Protein AF-A0A0D2GZE6-F1 (afdb_monomer)

Organism: NCBI:txid1442368

Secondary structure (DSSP, 8-state):
---HHHHT--GGGPPBPPTTEEPPP---SS-EEEEEPTTTTTSTTTT---SEE--SSHHHHHHHHTT-HHHHHHHHHHHHHHHHHHHHTT-HHHHHH--S--B-S--EEEEPSSSSSEEEEEEEBSSTTEEEEEEEEE----TT----

Structure (mmCIF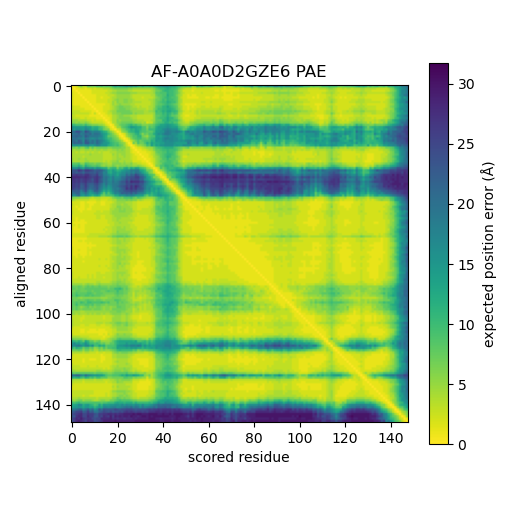, N/CA/C/O backbone):
data_AF-A0A0D2GZE6-F1
#
_entry.id   AF-A0A0D2GZE6-F1
#
loop_
_atom_site.group_PDB
_atom_site.id
_atom_site.type_symbol
_atom_site.label_atom_id
_atom_site.label_alt_id
_atom_site.label_comp_id
_atom_site.label_asym_id
_atom_site.label_entity_id
_atom_site.label_seq_id
_atom_site.pdbx_PDB_ins_code
_atom_site.Cartn_x
_atom_site.Cartn_y
_atom_site.Cartn_z
_atom_site.occupancy
_atom_site.B_iso_or_equiv
_atom_site.auth_seq_id
_atom_site.auth_comp_id
_atom_site.auth_asym_id
_atom_site.auth_atom_id
_atom_site.pdbx_PDB_model_num
ATOM 1 N N . MET A 1 1 ? -16.230 2.504 14.332 1.00 91.00 1 MET A N 1
ATOM 2 C CA . MET A 1 1 ? -17.126 1.622 13.544 1.00 91.00 1 MET A CA 1
ATOM 3 C C . MET A 1 1 ? -16.360 1.102 12.323 1.00 91.00 1 MET A C 1
ATOM 5 O O . MET A 1 1 ? -15.283 1.619 12.059 1.00 91.00 1 MET A O 1
ATOM 9 N N . LEU A 1 2 ? -16.849 0.080 11.608 1.00 96.50 2 LEU A N 1
ATOM 10 C CA . LEU A 1 2 ? -16.284 -0.363 10.320 1.00 96.50 2 LEU A CA 1
ATOM 11 C C . LEU A 1 2 ? -17.283 -0.113 9.180 1.00 96.50 2 LEU A C 1
ATOM 13 O O . LEU A 1 2 ? -18.483 -0.289 9.382 1.00 96.50 2 LEU A O 1
ATOM 17 N N . CYS A 1 3 ? -16.800 0.281 7.997 1.00 97.69 3 CYS A N 1
ATOM 18 C CA . CYS A 1 3 ? -17.616 0.371 6.779 1.00 97.69 3 CYS A CA 1
ATOM 19 C C . CYS A 1 3 ? -17.811 -1.014 6.135 1.00 97.69 3 CYS A C 1
ATOM 21 O O . CYS A 1 3 ? -17.100 -1.960 6.475 1.00 97.69 3 CYS A O 1
ATOM 23 N N . SER A 1 4 ? -18.727 -1.129 5.166 1.00 96.94 4 SER A N 1
ATOM 24 C CA . SER A 1 4 ? -18.986 -2.389 4.446 1.00 96.94 4 SER A CA 1
ATOM 25 C C . SER A 1 4 ? -17.730 -2.966 3.787 1.00 96.94 4 SER A C 1
ATOM 27 O O . SER A 1 4 ? -17.446 -4.144 3.955 1.00 96.94 4 SER A O 1
ATOM 29 N N . VAL A 1 5 ? -16.915 -2.124 3.144 1.00 97.88 5 VAL A N 1
ATOM 30 C CA . VAL A 1 5 ? -15.664 -2.557 2.496 1.00 97.88 5 VAL A CA 1
ATOM 31 C C . VAL A 1 5 ? -14.698 -3.191 3.500 1.00 97.88 5 VAL A C 1
ATOM 33 O O . VAL A 1 5 ? -14.079 -4.204 3.195 1.00 97.88 5 VAL A O 1
ATOM 36 N N . CYS A 1 6 ? -14.582 -2.630 4.709 1.00 97.31 6 CYS A N 1
ATOM 37 C CA . CYS A 1 6 ? -13.740 -3.199 5.761 1.00 97.31 6 CYS A CA 1
ATOM 38 C C . CYS A 1 6 ? -14.342 -4.452 6.413 1.00 97.31 6 CYS A C 1
ATOM 40 O O . CYS A 1 6 ? -13.590 -5.303 6.884 1.00 97.31 6 CYS A O 1
ATOM 42 N N . LEU A 1 7 ? -15.672 -4.560 6.468 1.00 96.44 7 LEU A N 1
ATOM 43 C CA . LEU A 1 7 ? -16.366 -5.744 6.984 1.00 96.44 7 LEU A CA 1
ATOM 44 C C . LEU A 1 7 ? -16.226 -6.949 6.046 1.00 96.44 7 LEU A C 1
ATOM 46 O O . LEU A 1 7 ? -16.165 -8.077 6.525 1.00 96.44 7 LEU A O 1
ATOM 50 N N . ASP A 1 8 ? -16.113 -6.704 4.741 1.00 96.75 8 ASP A N 1
ATOM 51 C CA . ASP A 1 8 ? -15.959 -7.745 3.722 1.00 96.75 8 ASP A CA 1
ATOM 52 C C . ASP A 1 8 ? -14.517 -8.272 3.601 1.00 96.75 8 ASP A C 1
ATOM 54 O O . ASP A 1 8 ? -14.255 -9.178 2.808 1.00 96.75 8 ASP A O 1
ATOM 58 N N . ILE A 1 9 ? -13.563 -7.734 4.375 1.00 95.88 9 ILE A N 1
ATOM 59 C CA . ILE A 1 9 ? -12.166 -8.180 4.324 1.00 95.88 9 ILE A CA 1
ATOM 60 C C . ILE A 1 9 ? -12.057 -9.604 4.897 1.00 95.88 9 ILE A C 1
ATOM 62 O O . ILE A 1 9 ? -12.310 -9.815 6.088 1.00 95.88 9 ILE A O 1
ATOM 66 N N . PRO A 1 10 ? -11.574 -10.587 4.114 1.00 94.38 10 PRO A N 1
ATOM 67 C CA . PRO A 1 10 ? -11.403 -11.952 4.590 1.00 94.38 10 PRO A CA 1
ATOM 68 C C . PRO A 1 10 ? -10.083 -12.082 5.365 1.00 94.38 10 PRO A C 1
ATOM 70 O O . PRO A 1 10 ? -9.141 -12.696 4.874 1.00 94.38 10 PRO A O 1
ATOM 73 N N . PHE A 1 11 ? -9.978 -11.492 6.562 1.00 90.75 11 PHE A N 1
ATOM 74 C CA . PHE A 1 11 ? -8.710 -11.378 7.309 1.00 90.75 11 PHE A CA 1
ATOM 75 C C . PHE A 1 11 ? -7.937 -12.697 7.467 1.00 90.75 11 PHE A C 1
ATOM 77 O O . PHE A 1 11 ? -6.712 -12.702 7.343 1.00 90.75 11 PHE A O 1
ATOM 84 N N . ASP A 1 12 ? -8.636 -13.811 7.698 1.00 88.12 12 ASP A N 1
ATOM 85 C CA . ASP A 1 12 ? -8.014 -15.133 7.850 1.00 88.12 12 ASP A CA 1
ATOM 86 C C . ASP A 1 12 ? -7.619 -15.791 6.519 1.00 88.12 12 ASP A C 1
ATOM 88 O O . ASP A 1 12 ? -6.834 -16.737 6.514 1.00 88.12 12 ASP A O 1
ATOM 92 N N . ASN A 1 13 ? -8.115 -15.277 5.391 1.00 90.81 13 ASN A N 1
ATOM 93 C CA . ASN A 1 13 ? -7.852 -15.793 4.048 1.00 90.81 13 ASN A CA 1
ATOM 94 C C . ASN A 1 13 ? -7.337 -14.702 3.092 1.00 90.81 13 ASN A C 1
ATOM 96 O O . ASN A 1 13 ? -7.577 -14.746 1.883 1.00 90.81 13 ASN A O 1
ATOM 100 N N . LEU A 1 14 ? -6.637 -13.696 3.628 1.00 92.81 14 LEU A N 1
ATOM 101 C CA . LEU A 1 14 ? -5.965 -12.707 2.795 1.00 92.81 14 LEU A CA 1
ATOM 102 C C . LEU A 1 14 ? -4.848 -13.384 1.981 1.00 92.81 14 LEU A C 1
ATOM 104 O O . LEU A 1 14 ? -4.068 -14.167 2.538 1.00 92.81 14 LEU A O 1
ATOM 108 N N . PRO A 1 15 ? -4.722 -13.055 0.684 1.00 91.44 15 PRO A N 1
ATOM 109 C CA . PRO A 1 15 ? -3.656 -13.584 -0.155 1.00 91.44 15 PRO A CA 1
ATOM 110 C C . PRO A 1 15 ? -2.283 -13.182 0.389 1.00 91.44 15 PRO A C 1
ATOM 112 O O . PRO A 1 15 ? -2.099 -12.090 0.929 1.00 91.44 15 PRO A O 1
ATOM 115 N N . GLU A 1 16 ? -1.302 -14.070 0.244 1.00 88.00 16 GLU A N 1
ATOM 116 C CA . GLU A 1 16 ? 0.082 -13.767 0.600 1.00 88.00 16 GLU A CA 1
ATOM 117 C C . GLU A 1 16 ? 0.728 -12.884 -0.469 1.00 88.00 16 GLU A C 1
ATOM 119 O O . GLU A 1 16 ? 0.573 -13.127 -1.667 1.00 88.00 16 GLU A O 1
ATOM 124 N N . PHE A 1 17 ? 1.494 -11.879 -0.040 1.00 86.50 17 PHE A N 1
ATOM 125 C CA . PHE A 1 17 ? 2.253 -11.060 -0.979 1.00 86.50 17 PHE A CA 1
ATOM 126 C C . PHE A 1 17 ? 3.323 -11.913 -1.699 1.00 86.50 17 PHE A C 1
ATOM 128 O O . PHE A 1 17 ? 4.117 -12.561 -1.005 1.00 86.50 17 PHE A O 1
ATOM 135 N N . PRO A 1 18 ? 3.421 -11.918 -3.048 1.00 82.56 18 PRO A N 1
ATOM 136 C CA . PRO A 1 18 ? 4.226 -12.905 -3.780 1.00 82.56 18 PRO A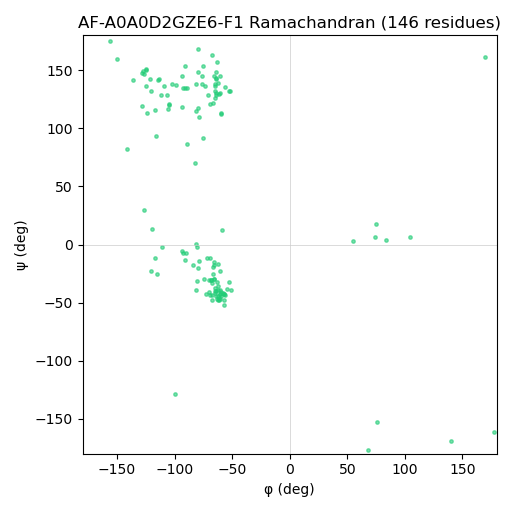 CA 1
ATOM 137 C C . PRO A 1 18 ? 5.737 -12.818 -3.524 1.00 82.56 18 PRO A C 1
ATOM 139 O O . PRO A 1 18 ? 6.333 -11.744 -3.604 1.00 82.56 18 PRO A O 1
ATOM 142 N N . GLN A 1 19 ? 6.384 -13.958 -3.254 1.00 82.50 19 GLN A N 1
ATOM 143 C CA . GLN A 1 19 ? 7.821 -14.052 -2.913 1.00 82.50 19 GLN A CA 1
ATOM 144 C C . GLN A 1 19 ? 8.778 -13.589 -4.013 1.00 82.50 19 GLN A C 1
ATOM 146 O O . GLN A 1 19 ? 9.933 -13.289 -3.736 1.00 82.50 19 GLN A O 1
ATOM 151 N N . THR A 1 20 ? 8.284 -13.482 -5.240 1.00 84.44 20 THR A N 1
ATOM 152 C CA . THR A 1 20 ? 9.021 -12.973 -6.396 1.00 84.44 20 THR A CA 1
ATOM 153 C C . THR A 1 20 ? 9.312 -11.475 -6.320 1.00 84.44 20 THR A C 1
ATOM 155 O O . THR A 1 20 ? 10.108 -10.981 -7.112 1.00 84.44 20 THR A O 1
ATOM 158 N N . TYR A 1 21 ? 8.701 -10.750 -5.381 1.00 88.06 21 TYR A N 1
ATOM 159 C CA . TYR A 1 21 ? 9.010 -9.350 -5.119 1.00 88.06 21 TYR A CA 1
ATOM 160 C C . TYR A 1 21 ? 10.095 -9.197 -4.053 1.00 88.06 21 TYR A C 1
ATOM 162 O O . TYR A 1 21 ? 10.013 -9.801 -2.979 1.00 88.06 21 TYR A O 1
ATOM 170 N N . TYR A 1 22 ? 11.065 -8.325 -4.325 1.00 87.50 22 TYR A N 1
ATOM 171 C CA . TYR A 1 22 ? 12.137 -7.957 -3.402 1.00 87.50 22 TYR A CA 1
ATOM 172 C C . TYR A 1 22 ? 12.182 -6.440 -3.193 1.00 87.50 22 TYR A C 1
ATOM 174 O O . TYR A 1 22 ? 11.821 -5.669 -4.080 1.00 87.50 22 TYR A O 1
ATOM 182 N N . THR A 1 23 ? 12.644 -6.007 -2.024 1.00 85.94 23 THR A N 1
ATOM 183 C CA . THR A 1 23 ? 12.860 -4.586 -1.720 1.00 85.94 23 THR A CA 1
ATOM 184 C C . THR A 1 23 ? 14.316 -4.235 -2.028 1.00 85.94 23 THR A C 1
ATOM 186 O O . THR A 1 23 ? 15.209 -4.842 -1.428 1.00 85.94 23 THR A O 1
ATOM 189 N N . PRO A 1 24 ? 14.605 -3.310 -2.962 1.00 82.62 24 PRO A N 1
ATOM 190 C CA . PRO A 1 24 ? 15.954 -2.784 -3.121 1.00 82.62 24 PRO A CA 1
ATOM 191 C C . PRO A 1 24 ? 16.337 -1.942 -1.895 1.00 82.62 24 PRO A C 1
ATOM 193 O O . PRO A 1 24 ? 15.485 -1.517 -1.118 1.00 82.62 24 PRO A O 1
ATOM 196 N N . TRP A 1 25 ? 17.630 -1.676 -1.716 1.00 80.62 25 TRP A N 1
ATOM 197 C CA . TRP A 1 25 ? 18.061 -0.743 -0.677 1.00 80.62 25 TRP A CA 1
ATOM 198 C C . TRP A 1 25 ? 17.544 0.665 -0.999 1.00 80.62 25 TRP A C 1
ATOM 200 O O . TRP A 1 25 ? 17.784 1.170 -2.096 1.00 80.62 25 TRP A O 1
ATOM 210 N N . VAL A 1 26 ? 16.846 1.284 -0.047 1.00 84.44 26 VAL A N 1
ATOM 211 C CA . VAL A 1 26 ? 16.297 2.640 -0.168 1.00 84.44 26 VAL A CA 1
ATOM 212 C C . VAL A 1 26 ? 16.737 3.506 1.006 1.00 84.44 26 VAL A C 1
ATOM 214 O O . VAL A 1 26 ? 16.888 3.020 2.125 1.00 84.44 26 VAL A O 1
ATOM 217 N N . SER A 1 27 ? 16.939 4.799 0.748 1.00 85.38 27 SER A N 1
ATOM 218 C CA . SER A 1 27 ? 17.304 5.797 1.764 1.00 85.38 27 SER A CA 1
ATOM 219 C C . SER A 1 27 ? 16.102 6.542 2.356 1.00 85.38 27 SER A C 1
ATOM 221 O O . SER A 1 27 ? 16.277 7.367 3.250 1.00 85.38 27 SER A O 1
ATOM 223 N N . TRP A 1 28 ? 14.901 6.299 1.832 1.00 89.06 28 TRP A N 1
ATOM 224 C CA . TRP A 1 28 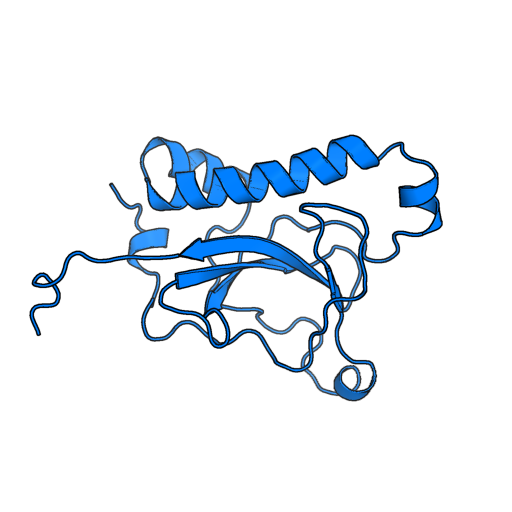? 13.663 6.955 2.255 1.00 89.06 28 TRP A CA 1
ATOM 225 C C . TRP A 1 28 ? 12.974 6.169 3.364 1.00 89.06 28 TRP A C 1
ATOM 227 O O . TRP A 1 28 ? 13.163 4.959 3.499 1.00 89.06 28 TRP A O 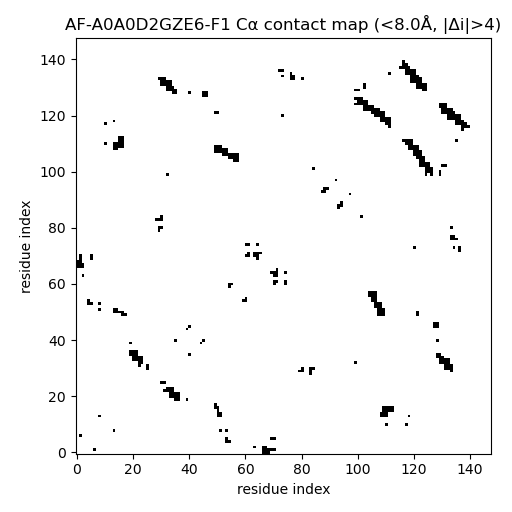1
ATOM 237 N N . LYS A 1 29 ? 12.189 6.866 4.184 1.00 92.81 29 LYS A N 1
ATOM 238 C CA . LYS A 1 29 ? 11.593 6.283 5.386 1.00 92.81 29 LYS A CA 1
ATOM 239 C C . LYS A 1 29 ? 10.327 5.484 5.076 1.00 92.81 29 LYS A C 1
ATOM 241 O O . LYS A 1 29 ? 10.099 4.450 5.701 1.00 92.81 29 LYS A O 1
ATOM 246 N N . TYR A 1 30 ? 9.505 5.975 4.156 1.00 95.56 30 TYR A N 1
ATOM 247 C CA . TYR A 1 30 ? 8.178 5.451 3.835 1.00 95.56 30 TYR A CA 1
ATOM 248 C C . TYR A 1 30 ? 8.044 5.004 2.369 1.00 95.56 30 TYR A C 1
ATOM 250 O O . TYR A 1 30 ? 7.217 4.146 2.068 1.00 95.56 30 TYR A O 1
ATOM 258 N N . ILE A 1 31 ? 8.870 5.520 1.455 1.00 94.62 31 ILE A N 1
ATOM 259 C CA . ILE A 1 31 ? 8.939 5.074 0.060 1.00 94.62 31 ILE A CA 1
ATOM 260 C C . ILE A 1 31 ? 9.674 3.732 0.007 1.00 94.62 31 ILE A C 1
ATOM 262 O O . ILE A 1 31 ? 10.899 3.663 -0.095 1.00 94.62 31 ILE A O 1
ATOM 266 N N . ILE A 1 32 ? 8.894 2.654 0.077 1.00 94.00 32 ILE A N 1
ATOM 267 C CA . ILE A 1 32 ? 9.382 1.273 0.057 1.00 94.00 32 ILE A CA 1
ATOM 268 C C . ILE A 1 32 ? 8.855 0.580 -1.212 1.00 94.00 32 ILE A C 1
ATOM 270 O O . ILE A 1 32 ? 7.730 0.061 -1.213 1.00 94.00 32 ILE A O 1
ATOM 274 N N . PRO A 1 33 ? 9.632 0.586 -2.312 1.00 93.50 33 PRO A N 1
ATOM 275 C CA . PRO A 1 33 ? 9.308 -0.159 -3.515 1.00 93.50 33 PRO A CA 1
ATOM 276 C C . PRO A 1 33 ? 9.608 -1.651 -3.333 1.00 93.50 33 PRO A C 1
ATOM 278 O O . PRO A 1 33 ? 10.578 -2.064 -2.699 1.00 93.50 33 PRO A O 1
ATOM 281 N N . TYR A 1 34 ? 8.775 -2.468 -3.949 1.00 91.88 34 TYR A N 1
ATOM 282 C CA . TYR A 1 34 ? 8.944 -3.892 -4.150 1.00 91.88 34 TYR A CA 1
ATOM 283 C C . TYR A 1 34 ? 9.021 -4.138 -5.651 1.00 91.88 34 TYR A C 1
ATOM 285 O O . TYR A 1 34 ? 8.048 -3.924 -6.374 1.00 91.88 34 TYR A O 1
ATOM 293 N N . ASN A 1 35 ? 10.170 -4.613 -6.111 1.00 89.31 35 ASN A N 1
ATOM 294 C CA . ASN A 1 35 ? 10.445 -4.855 -7.519 1.00 89.31 35 ASN A CA 1
ATOM 295 C C . ASN A 1 35 ? 10.326 -6.344 -7.829 1.00 89.31 35 ASN A C 1
ATOM 297 O O . ASN A 1 35 ? 10.757 -7.194 -7.048 1.00 89.31 35 ASN A O 1
ATOM 301 N N . LEU A 1 36 ? 9.704 -6.666 -8.962 1.00 86.44 36 LEU A N 1
ATOM 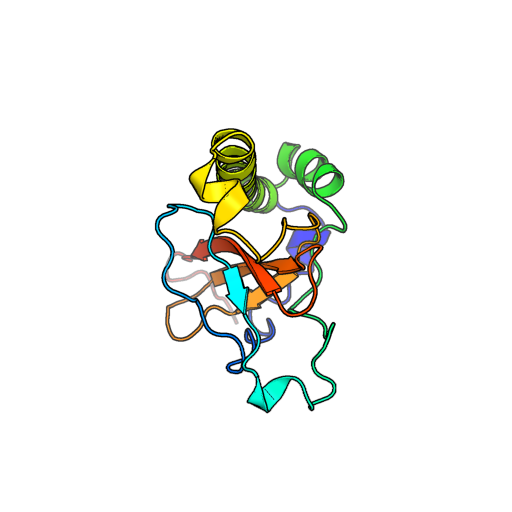302 C CA . LEU A 1 36 ? 9.567 -8.046 -9.412 1.00 86.44 36 LEU A CA 1
ATOM 303 C C . LEU A 1 36 ? 10.932 -8.585 -9.865 1.00 86.44 36 LEU A C 1
ATOM 305 O O . LEU A 1 36 ? 11.593 -7.981 -10.714 1.00 86.44 36 LEU A O 1
ATOM 309 N N . ASP A 1 37 ? 11.331 -9.747 -9.343 1.00 81.38 37 ASP A N 1
ATOM 310 C CA . ASP A 1 37 ? 12.544 -10.455 -9.760 1.00 81.38 37 ASP A CA 1
ATOM 311 C C . ASP A 1 37 ? 12.553 -10.625 -11.287 1.00 81.38 37 ASP A C 1
ATOM 313 O O . ASP A 1 37 ? 11.574 -11.072 -11.896 1.00 81.38 37 ASP A O 1
ATOM 317 N N . TYR A 1 38 ? 13.680 -10.292 -11.923 1.00 74.69 38 TYR A N 1
ATOM 318 C CA . TYR A 1 38 ? 13.874 -10.443 -13.362 1.00 74.69 38 TYR A CA 1
ATOM 319 C C . TYR A 1 38 ? 13.554 -11.861 -13.856 1.00 74.69 38 TYR A C 1
ATOM 321 O O . TYR A 1 38 ? 13.042 -12.009 -14.967 1.00 74.69 38 TYR A O 1
ATOM 329 N N . ARG A 1 39 ? 13.790 -12.892 -13.033 1.00 72.12 39 ARG A N 1
ATOM 330 C CA . ARG A 1 39 ? 13.446 -14.289 -13.343 1.00 72.12 39 ARG A CA 1
ATOM 331 C C . ARG A 1 39 ? 11.940 -14.528 -13.374 1.00 72.12 39 ARG A C 1
ATOM 333 O O . ARG A 1 39 ? 11.475 -15.366 -14.139 1.00 72.12 39 ARG A O 1
ATOM 340 N N . ALA A 1 40 ? 11.179 -13.778 -12.581 1.00 69.75 40 ALA A N 1
ATOM 341 C CA . ALA A 1 40 ? 9.725 -13.858 -12.521 1.00 69.75 40 ALA A CA 1
ATOM 342 C C . ALA A 1 40 ? 9.033 -13.016 -13.604 1.00 69.75 40 ALA A C 1
ATOM 344 O O . ALA A 1 40 ? 7.872 -13.276 -13.920 1.00 69.75 40 ALA A O 1
ATOM 345 N N . ARG A 1 41 ? 9.733 -12.058 -14.232 1.00 64.12 41 ARG A N 1
ATOM 346 C CA . ARG A 1 41 ? 9.179 -11.184 -15.288 1.00 64.12 41 ARG A CA 1
ATOM 347 C C . ARG A 1 41 ? 8.676 -11.933 -16.529 1.00 64.12 41 ARG A C 1
ATOM 349 O O . ARG A 1 41 ? 7.861 -11.379 -17.262 1.00 64.12 41 ARG A O 1
ATOM 356 N N . SER A 1 42 ? 9.162 -13.151 -16.784 1.00 59.06 42 SER A N 1
ATOM 357 C CA . SER A 1 42 ? 8.687 -14.025 -17.870 1.00 59.06 42 SER A CA 1
ATOM 358 C C . SER A 1 42 ? 7.392 -14.767 -17.520 1.00 59.06 42 SER A C 1
ATOM 360 O O . SER A 1 42 ? 6.671 -15.212 -18.414 1.00 59.06 42 SER A O 1
ATOM 362 N N . SER A 1 43 ? 7.073 -14.887 -16.230 1.00 55.06 43 SER A N 1
ATOM 363 C CA . SER A 1 43 ? 5.827 -15.485 -15.770 1.00 55.06 43 SER A CA 1
ATOM 364 C C . SER A 1 43 ? 4.685 -14.470 -15.894 1.00 55.06 43 SER A C 1
ATOM 366 O O . SER A 1 43 ? 4.878 -13.264 -15.742 1.00 55.06 43 SER A O 1
ATOM 368 N N . ARG A 1 44 ? 3.464 -14.950 -16.154 1.00 53.97 44 ARG A N 1
ATOM 369 C CA . ARG A 1 44 ? 2.221 -14.157 -16.285 1.00 53.97 44 ARG A CA 1
ATOM 370 C C . ARG A 1 44 ? 1.839 -13.327 -15.036 1.00 53.97 44 ARG A C 1
ATOM 372 O O . ARG A 1 44 ? 0.726 -12.826 -14.969 1.00 53.97 44 ARG A O 1
ATOM 379 N N . GLN A 1 45 ? 2.728 -13.173 -14.055 1.00 55.22 45 GLN A N 1
ATOM 380 C CA . GLN A 1 45 ? 2.522 -12.375 -12.844 1.00 55.22 45 GLN A CA 1
ATOM 381 C C . GLN A 1 45 ? 2.535 -10.858 -13.095 1.00 55.22 45 GLN A C 1
ATOM 383 O O . GLN A 1 45 ? 2.144 -10.095 -12.213 1.00 55.22 45 GLN A O 1
ATOM 388 N N . ARG A 1 46 ? 2.953 -10.396 -14.283 1.00 54.19 46 ARG A N 1
ATOM 389 C CA . ARG A 1 46 ? 2.929 -8.969 -14.640 1.00 54.19 46 ARG A CA 1
ATOM 390 C C . ARG A 1 46 ? 1.504 -8.412 -14.580 1.00 54.19 46 ARG A C 1
ATOM 392 O O . ARG A 1 46 ? 0.670 -8.765 -15.406 1.00 54.19 46 ARG A O 1
ATOM 399 N N . GLY A 1 47 ? 1.256 -7.519 -13.621 1.00 58.09 47 GLY A N 1
ATOM 400 C CA . GLY A 1 47 ? -0.062 -6.911 -13.407 1.00 58.09 47 GLY A CA 1
ATOM 401 C C . GLY A 1 47 ? -1.081 -7.841 -12.743 1.00 58.09 47 GLY A C 1
ATOM 402 O O . GLY A 1 47 ? -2.278 -7.591 -12.838 1.00 58.09 47 GLY A O 1
ATOM 403 N N . GLY A 1 48 ? -0.624 -8.923 -12.103 1.00 66.06 48 GLY A N 1
ATOM 404 C CA . GLY A 1 48 ? -1.486 -9.772 -11.289 1.00 66.06 48 GLY A CA 1
ATOM 405 C C . GLY A 1 48 ? -2.058 -9.021 -10.084 1.00 66.06 48 GLY A C 1
ATOM 406 O O . GLY A 1 48 ? -1.494 -8.033 -9.616 1.00 66.06 48 GLY A O 1
ATOM 407 N N . VAL A 1 49 ? -3.180 -9.524 -9.574 1.00 71.88 49 VAL A N 1
ATOM 408 C CA . VAL A 1 49 ? -3.832 -9.022 -8.361 1.00 71.88 49 VAL A CA 1
ATOM 409 C C . VAL A 1 49 ? -2.855 -9.140 -7.179 1.00 71.88 49 VAL A C 1
ATOM 411 O O . VAL A 1 49 ? -2.498 -10.248 -6.785 1.00 71.88 49 VAL A O 1
ATOM 414 N N . LEU A 1 50 ? -2.405 -8.001 -6.633 1.00 85.50 50 LEU A N 1
ATOM 415 C CA . LEU A 1 50 ? -1.424 -7.938 -5.529 1.00 85.50 50 LEU A CA 1
ATOM 416 C C . LEU A 1 50 ? -1.961 -8.492 -4.212 1.00 85.50 50 LEU A C 1
ATOM 418 O O . LEU A 1 50 ? -1.195 -8.902 -3.340 1.00 85.50 50 LEU A O 1
ATOM 422 N N . GLY A 1 51 ? -3.280 -8.449 -4.067 1.00 92.12 51 GLY A N 1
ATOM 423 C CA . GLY A 1 51 ? -3.976 -8.909 -2.890 1.00 92.12 51 GLY A CA 1
ATOM 424 C C . GLY A 1 51 ? -5.481 -8.684 -2.989 1.00 92.12 51 GLY A C 1
ATOM 425 O O . GLY A 1 51 ? -6.019 -8.484 -4.072 1.00 92.12 51 GLY A O 1
ATOM 426 N N . PHE A 1 52 ? -6.173 -8.698 -1.858 1.00 94.81 52 PHE A N 1
ATOM 427 C CA . PHE A 1 52 ? -7.596 -8.388 -1.807 1.00 94.81 52 PHE A CA 1
ATOM 428 C C . PHE A 1 52 ? -7.825 -6.906 -2.158 1.00 94.81 52 PHE A C 1
ATOM 430 O O . PHE A 1 52 ? -7.247 -6.048 -1.485 1.00 94.81 52 PHE A O 1
ATOM 437 N N . PRO A 1 53 ? -8.620 -6.572 -3.192 1.00 95.81 53 PRO A N 1
ATOM 438 C CA . PRO A 1 53 ? -8.950 -5.182 -3.497 1.00 95.81 53 PRO A CA 1
ATOM 439 C C . PRO A 1 53 ? -9.687 -4.533 -2.322 1.00 95.81 53 PRO A C 1
ATOM 441 O O . PRO A 1 53 ? -10.644 -5.103 -1.808 1.00 95.81 53 PRO A O 1
ATOM 444 N N . HIS A 1 54 ? -9.249 -3.351 -1.895 1.00 96.75 54 HIS A N 1
ATOM 445 C CA . HIS A 1 54 ? -9.909 -2.590 -0.835 1.00 96.75 54 HIS A CA 1
ATOM 446 C C . HIS A 1 54 ? -10.783 -1.482 -1.443 1.00 96.75 54 HIS A C 1
ATOM 448 O O . HIS A 1 54 ? -11.591 -1.735 -2.335 1.00 96.75 54 HIS A O 1
ATOM 454 N N . HIS A 1 55 ? -10.627 -0.238 -0.989 1.00 97.88 55 HIS A N 1
ATOM 455 C CA . HIS A 1 55 ? -11.215 0.907 -1.672 1.00 97.88 55 HIS A CA 1
ATOM 456 C C . HIS A 1 55 ? -10.589 1.107 -3.062 1.00 97.88 55 HIS A C 1
ATOM 458 O O . HIS A 1 55 ? -9.389 0.883 -3.230 1.00 97.88 55 HIS A O 1
ATOM 464 N N . PRO A 1 56 ? -11.380 1.550 -4.055 1.00 94.44 56 PRO A N 1
ATOM 465 C CA . PRO A 1 56 ? -10.912 1.684 -5.435 1.00 94.44 56 PRO A CA 1
ATOM 466 C C . PRO A 1 56 ? -9.821 2.749 -5.599 1.00 94.44 56 PRO A C 1
ATOM 468 O O . PRO A 1 56 ? -8.962 2.616 -6.468 1.00 94.44 56 PRO A O 1
ATOM 471 N N . ASP A 1 57 ? -9.846 3.787 -4.762 1.00 95.69 57 ASP A N 1
ATOM 472 C CA . ASP A 1 57 ? -8.907 4.903 -4.792 1.00 95.69 57 ASP A CA 1
ATOM 473 C C . ASP A 1 57 ? -8.797 5.594 -3.418 1.00 95.69 57 ASP A C 1
ATOM 475 O O . ASP A 1 57 ? -9.518 5.285 -2.459 1.00 95.69 57 ASP A O 1
ATOM 479 N N . LEU A 1 58 ? -7.881 6.564 -3.330 1.00 97.06 58 LEU A N 1
ATOM 480 C CA . LEU A 1 58 ? -7.629 7.337 -2.112 1.00 97.06 58 LEU A CA 1
ATOM 481 C C . LEU A 1 58 ? -8.810 8.215 -1.692 1.00 97.06 58 LEU A C 1
ATOM 483 O O . LEU A 1 58 ? -8.974 8.484 -0.504 1.00 97.06 58 LEU A O 1
ATOM 487 N N . GLN A 1 59 ? -9.626 8.687 -2.634 1.00 97.62 59 GLN A N 1
ATOM 488 C CA . GLN A 1 59 ? -10.750 9.556 -2.306 1.00 97.62 59 GLN A CA 1
ATOM 489 C C . GLN A 1 59 ? -11.866 8.759 -1.623 1.00 97.62 59 GLN A C 1
ATOM 491 O O . GLN A 1 59 ? -12.399 9.200 -0.605 1.00 97.62 59 GLN A O 1
ATOM 496 N N . ALA A 1 60 ? -12.165 7.557 -2.116 1.00 98.06 60 ALA A N 1
ATOM 497 C CA . ALA A 1 60 ? -13.100 6.632 -1.483 1.00 98.06 60 ALA A CA 1
ATOM 498 C C . ALA A 1 60 ? -12.631 6.201 -0.081 1.00 98.06 60 ALA A C 1
ATOM 500 O O . ALA A 1 60 ? -13.443 6.125 0.849 1.00 98.06 60 ALA A O 1
ATOM 501 N N . LEU A 1 61 ? -11.321 5.976 0.091 1.00 98.56 61 LEU A N 1
ATOM 502 C CA . LEU A 1 61 ? -10.727 5.713 1.404 1.00 98.56 61 LEU A CA 1
ATOM 503 C C . LEU A 1 61 ? -10.931 6.900 2.358 1.00 98.56 61 LEU A C 1
ATOM 505 O O . LEU A 1 61 ? -11.387 6.694 3.480 1.00 98.56 61 LEU A O 1
ATOM 509 N N . ARG A 1 62 ? -10.648 8.134 1.913 1.00 98.38 62 ARG A N 1
ATOM 510 C CA . ARG A 1 62 ? -10.829 9.357 2.718 1.00 98.38 62 ARG A CA 1
ATOM 511 C C . ARG A 1 62 ? -12.266 9.563 3.169 1.00 98.38 62 ARG A C 1
ATOM 513 O O . ARG A 1 62 ? -12.490 9.864 4.335 1.00 98.38 62 ARG A O 1
ATOM 520 N N . ILE A 1 63 ? -13.227 9.365 2.268 1.00 98.31 63 ILE A N 1
ATOM 521 C CA . ILE A 1 63 ? -14.654 9.461 2.603 1.00 98.31 63 ILE A CA 1
ATOM 522 C C . ILE A 1 63 ? -15.004 8.431 3.683 1.00 98.31 63 ILE A C 1
ATOM 524 O O . ILE A 1 63 ? -15.613 8.772 4.692 1.00 98.31 63 ILE A O 1
ATOM 528 N N . SER A 1 64 ? -14.562 7.184 3.513 1.00 98.38 64 SER A N 1
ATOM 529 C CA . SER A 1 64 ? -14.866 6.107 4.462 1.00 98.38 64 SER A CA 1
ATOM 530 C C . SER A 1 64 ? -14.171 6.289 5.816 1.00 98.38 64 SER A C 1
ATOM 532 O O . SER A 1 64 ? -14.714 5.887 6.840 1.00 98.38 64 SER A O 1
ATOM 534 N N . ALA A 1 65 ? -12.992 6.917 5.849 1.00 98.38 65 ALA A N 1
ATOM 535 C CA . ALA A 1 65 ? -12.226 7.186 7.068 1.00 98.38 65 ALA A CA 1
ATOM 536 C C . ALA A 1 65 ? -12.907 8.170 8.039 1.00 98.38 65 ALA A C 1
ATOM 538 O O . ALA A 1 65 ? -12.522 8.224 9.212 1.00 98.38 65 ALA A O 1
ATOM 539 N N . ALA A 1 66 ? -13.928 8.911 7.590 1.00 97.75 66 ALA A N 1
ATOM 540 C CA . ALA A 1 66 ? -14.750 9.732 8.475 1.00 97.75 66 ALA A CA 1
ATOM 541 C C . ALA A 1 66 ? -15.388 8.870 9.580 1.00 97.75 66 ALA A C 1
ATOM 543 O O . ALA A 1 66 ? -15.220 9.165 10.763 1.00 97.75 66 ALA A O 1
ATOM 544 N N . ASP A 1 67 ? -15.977 7.731 9.198 1.00 97.38 67 ASP A N 1
ATOM 545 C CA . ASP A 1 67 ? -16.780 6.888 10.094 1.00 97.38 67 ASP A CA 1
ATOM 546 C C . ASP A 1 67 ? -16.199 5.477 10.324 1.00 97.38 67 ASP A C 1
ATOM 548 O O . ASP A 1 67 ? -16.636 4.755 11.226 1.00 97.38 67 ASP A O 1
ATOM 552 N N . CYS A 1 68 ? -15.190 5.064 9.547 1.00 98.44 68 CYS A N 1
ATOM 553 C CA . CYS A 1 68 ? -14.539 3.759 9.665 1.00 98.44 68 CYS A CA 1
ATOM 554 C C . CYS A 1 68 ? -13.149 3.856 10.307 1.00 98.44 68 CYS A C 1
ATOM 556 O O . CYS A 1 68 ? -12.217 4.415 9.724 1.00 98.44 68 CYS A O 1
ATOM 558 N N . ASP A 1 69 ? -12.981 3.231 11.475 1.00 96.81 69 ASP A N 1
ATOM 559 C CA . ASP A 1 69 ? -11.729 3.272 12.240 1.00 96.81 69 ASP A CA 1
ATOM 560 C C . ASP A 1 69 ? -10.580 2.579 11.500 1.00 96.81 69 ASP A C 1
ATOM 562 O O . ASP A 1 69 ? -9.454 3.070 11.509 1.00 96.81 69 ASP A O 1
ATOM 566 N N . LEU A 1 70 ? -10.860 1.472 10.803 1.00 96.81 70 LEU A N 1
ATOM 567 C CA . LEU A 1 70 ? -9.838 0.777 10.023 1.00 96.81 70 LEU A CA 1
ATOM 568 C C . LEU A 1 70 ? -9.420 1.579 8.785 1.00 96.81 70 LEU A C 1
ATOM 570 O O . LEU A 1 70 ? -8.229 1.666 8.495 1.00 96.81 70 LEU A O 1
ATOM 574 N N . CYS A 1 71 ? -10.371 2.211 8.085 1.00 98.56 71 CYS A N 1
ATOM 575 C CA . CYS A 1 71 ? -10.053 3.115 6.976 1.00 98.56 71 CYS A CA 1
ATOM 576 C C . CYS A 1 71 ? -9.197 4.288 7.450 1.00 98.56 71 CYS A C 1
ATOM 578 O O . CYS A 1 71 ? -8.274 4.670 6.740 1.00 98.56 71 CYS A O 1
ATOM 580 N N . ARG A 1 72 ? -9.469 4.830 8.643 1.00 98.19 72 ARG A N 1
ATOM 581 C CA . ARG A 1 72 ? -8.673 5.910 9.236 1.00 98.19 72 ARG A CA 1
ATOM 582 C C . ARG A 1 72 ? -7.231 5.478 9.490 1.00 98.19 72 ARG A C 1
ATOM 584 O O . ARG A 1 72 ? -6.320 6.155 9.033 1.00 98.19 72 ARG A O 1
ATOM 591 N N . LEU A 1 73 ? -7.027 4.309 10.100 1.00 97.50 73 LEU A N 1
ATOM 592 C CA . LEU A 1 73 ? -5.687 3.748 10.315 1.00 97.50 73 LEU A CA 1
ATOM 593 C C . LEU A 1 73 ? -4.934 3.504 9.000 1.00 97.50 73 LEU A C 1
ATOM 595 O O . LEU A 1 73 ? -3.745 3.798 8.899 1.00 97.50 73 LEU A O 1
ATOM 599 N N . ILE A 1 74 ? -5.618 2.970 7.983 1.00 98.44 74 ILE A N 1
ATOM 600 C CA . ILE A 1 74 ? -5.022 2.770 6.656 1.00 98.44 74 ILE A CA 1
ATOM 601 C C . ILE A 1 74 ? -4.650 4.122 6.039 1.00 98.44 74 ILE A C 1
ATOM 603 O O . ILE A 1 74 ? -3.539 4.269 5.537 1.00 98.44 74 ILE A O 1
ATOM 607 N N . LEU A 1 75 ? -5.552 5.104 6.091 1.00 98.50 75 LEU A N 1
ATOM 608 C CA . LEU A 1 75 ? -5.338 6.432 5.525 1.00 98.50 75 LEU A CA 1
ATOM 609 C C . LEU A 1 75 ? -4.137 7.137 6.159 1.00 98.50 75 LEU A C 1
ATOM 611 O O . LEU A 1 75 ? -3.323 7.680 5.425 1.00 98.50 75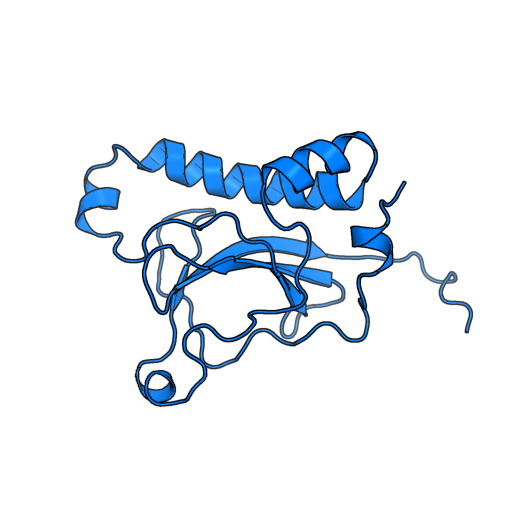 LEU A O 1
ATOM 615 N N . GLU A 1 76 ? -3.980 7.063 7.481 1.00 98.38 76 GLU A N 1
ATOM 616 C CA . GLU A 1 76 ? -2.828 7.643 8.182 1.00 98.38 76 GLU A CA 1
ATOM 617 C C . GLU A 1 76 ? -1.493 7.091 7.660 1.00 98.38 76 GLU A C 1
ATOM 619 O O . GLU A 1 76 ? -0.552 7.852 7.446 1.00 98.38 76 GLU A O 1
ATOM 624 N N . GLN A 1 77 ? -1.400 5.780 7.410 1.00 98.12 77 GLN A N 1
ATOM 625 C CA . GLN A 1 77 ? -0.187 5.183 6.836 1.00 98.12 77 GLN A CA 1
ATOM 626 C C . GLN A 1 77 ? 0.022 5.607 5.380 1.00 98.12 77 GLN A C 1
ATOM 628 O O . GLN A 1 77 ? 1.129 5.973 4.987 1.00 98.12 77 GLN A O 1
ATOM 633 N N . VAL A 1 78 ? -1.053 5.597 4.591 1.00 98.44 78 VAL A N 1
ATOM 634 C CA . VAL A 1 78 ? -1.013 5.986 3.180 1.00 98.44 78 VAL A CA 1
ATOM 635 C C . VAL A 1 78 ? -0.566 7.442 3.032 1.00 98.44 78 VAL A C 1
ATOM 637 O O . VAL A 1 78 ? 0.308 7.728 2.214 1.00 98.44 78 VAL A O 1
ATOM 640 N N . ASP A 1 79 ? -1.112 8.358 3.832 1.00 98.31 79 ASP A N 1
ATOM 641 C CA . ASP A 1 79 ? -0.772 9.778 3.761 1.00 98.31 79 ASP A CA 1
ATOM 642 C C . ASP A 1 79 ? 0.712 10.021 4.083 1.00 98.31 79 ASP A C 1
ATOM 644 O O . ASP A 1 79 ? 1.332 10.808 3.373 1.00 98.31 79 ASP A O 1
ATOM 648 N N . LEU A 1 80 ? 1.331 9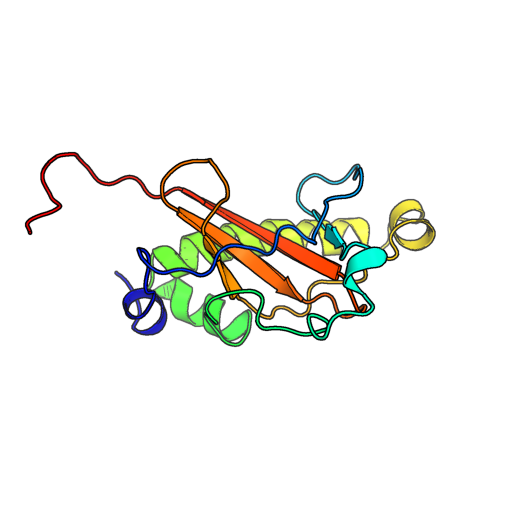.272 5.013 1.00 98.25 80 LEU A N 1
ATOM 649 C CA . LEU A 1 80 ? 2.783 9.351 5.267 1.00 98.25 80 LEU A CA 1
ATOM 650 C C . LEU A 1 80 ? 3.621 9.045 4.016 1.00 98.25 80 LEU A C 1
ATOM 652 O O . LEU A 1 80 ? 4.610 9.732 3.750 1.00 98.25 80 LEU A O 1
ATOM 656 N N . VAL A 1 81 ? 3.230 8.033 3.235 1.00 97.94 81 VAL A N 1
ATOM 657 C CA . VAL A 1 81 ? 3.937 7.670 1.996 1.00 97.94 81 VAL A CA 1
ATOM 658 C C . VAL A 1 81 ? 3.775 8.765 0.945 1.00 97.94 81 VAL A C 1
ATOM 660 O O . VAL A 1 81 ? 4.754 9.204 0.341 1.00 97.94 81 VAL A O 1
ATOM 663 N N . PHE A 1 82 ? 2.546 9.241 0.733 1.00 97.69 82 PHE A N 1
ATOM 664 C CA . PHE A 1 82 ? 2.278 10.292 -0.250 1.00 97.69 82 PHE A CA 1
ATOM 665 C C . PHE A 1 82 ? 2.887 11.643 0.148 1.00 97.69 82 PHE A C 1
ATOM 667 O O . PHE A 1 82 ? 3.316 12.390 -0.732 1.00 97.69 82 PHE A O 1
ATOM 674 N N . ASP A 1 83 ? 2.965 11.958 1.441 1.00 97.31 83 ASP A N 1
ATOM 675 C CA . ASP A 1 83 ? 3.681 13.128 1.951 1.00 97.31 83 ASP A CA 1
ATOM 676 C C . ASP A 1 83 ? 5.180 13.037 1.689 1.00 97.31 83 ASP A C 1
ATOM 678 O O . ASP A 1 83 ? 5.772 14.025 1.252 1.00 97.31 83 ASP A O 1
ATOM 682 N N . GLU A 1 84 ? 5.798 11.867 1.876 1.00 96.44 84 GLU A N 1
ATOM 683 C CA . GLU A 1 84 ? 7.213 11.703 1.545 1.00 96.44 84 GLU A CA 1
ATOM 684 C C . GLU A 1 84 ? 7.450 11.877 0.042 1.00 96.44 84 GLU A C 1
ATOM 686 O O . GLU A 1 84 ? 8.329 12.652 -0.332 1.00 96.44 84 GLU A O 1
ATOM 691 N N . PHE A 1 85 ? 6.617 11.282 -0.824 1.00 96.06 85 PHE A N 1
ATOM 692 C CA . PHE A 1 85 ? 6.688 11.519 -2.274 1.00 96.06 85 PHE A CA 1
ATOM 693 C C . PHE A 1 85 ? 6.553 13.002 -2.634 1.00 96.06 85 PHE A C 1
ATOM 695 O O . PHE A 1 85 ? 7.305 13.494 -3.475 1.00 96.06 85 PHE A O 1
ATOM 702 N N . ARG A 1 86 ? 5.630 13.736 -1.994 1.00 95.25 86 ARG A N 1
ATOM 703 C CA . ARG A 1 86 ? 5.487 15.190 -2.183 1.00 95.25 86 ARG A CA 1
ATOM 704 C C . ARG A 1 86 ? 6.744 15.943 -1.751 1.00 95.25 86 ARG A C 1
ATOM 706 O O . ARG A 1 86 ? 7.194 16.828 -2.477 1.00 95.25 86 ARG A O 1
ATOM 713 N N . ALA A 1 87 ? 7.312 15.590 -0.600 1.00 94.44 87 ALA A N 1
ATOM 714 C CA . ALA A 1 87 ? 8.493 16.243 -0.044 1.00 94.44 87 ALA A CA 1
ATOM 715 C C . ALA A 1 87 ? 9.738 16.041 -0.922 1.00 94.44 87 ALA A C 1
ATOM 717 O O . ALA A 1 87 ? 10.508 16.980 -1.124 1.00 94.44 87 ALA A O 1
ATOM 718 N N . VAL A 1 88 ? 9.917 14.843 -1.485 1.00 93.06 88 VAL A N 1
ATOM 719 C CA . VAL A 1 88 ? 11.084 14.506 -2.319 1.00 93.06 88 VAL A CA 1
ATOM 720 C C . VAL A 1 88 ? 10.886 14.804 -3.807 1.00 93.06 88 VAL A C 1
ATOM 722 O O . VAL A 1 88 ? 11.845 14.729 -4.567 1.00 93.06 88 VAL A O 1
ATOM 725 N N . HIS A 1 89 ? 9.684 15.182 -4.255 1.00 89.00 89 HIS A N 1
ATOM 726 C CA . HIS A 1 89 ? 9.374 15.360 -5.682 1.00 89.00 89 HIS A CA 1
ATOM 727 C C . HIS A 1 89 ? 10.332 16.320 -6.412 1.00 89.00 89 HIS A C 1
ATOM 729 O O . HIS A 1 89 ? 10.713 16.087 -7.560 1.00 89.00 89 HIS A O 1
ATOM 735 N N . ASN A 1 90 ? 10.743 17.397 -5.735 1.00 88.56 90 ASN A N 1
ATOM 736 C CA . ASN A 1 90 ? 11.672 18.389 -6.283 1.00 88.56 90 ASN A CA 1
ATOM 737 C C . ASN A 1 90 ? 13.143 18.099 -5.946 1.00 88.56 90 ASN A C 1
ATOM 739 O O . ASN A 1 90 ? 14.032 18.773 -6.478 1.00 88.56 90 ASN A O 1
ATOM 743 N N . ASP A 1 91 ? 13.412 17.101 -5.101 1.00 90.75 91 ASP A N 1
ATOM 744 C CA . ASP A 1 91 ? 14.766 16.692 -4.757 1.00 90.75 91 ASP A CA 1
ATOM 745 C C . ASP A 1 91 ? 15.479 16.148 -6.002 1.00 90.75 91 ASP A C 1
ATOM 747 O O . ASP A 1 91 ? 14.952 15.339 -6.775 1.00 90.75 91 ASP A O 1
ATOM 751 N N . ARG A 1 92 ? 16.692 16.646 -6.248 1.00 89.56 92 ARG A N 1
ATOM 752 C CA . ARG A 1 92 ? 17.456 16.266 -7.436 1.00 89.56 92 ARG A CA 1
ATOM 753 C C . ARG A 1 92 ? 17.893 14.803 -7.376 1.00 89.56 92 ARG A C 1
ATOM 755 O O . ARG A 1 92 ? 17.782 14.117 -8.385 1.00 89.56 92 ARG A O 1
ATOM 762 N N . ALA A 1 93 ? 18.373 14.331 -6.227 1.00 87.88 93 ALA A N 1
ATOM 763 C CA . ALA A 1 93 ? 18.815 12.950 -6.085 1.00 87.88 93 ALA A CA 1
ATOM 764 C C . ALA A 1 93 ? 17.636 11.989 -6.273 1.00 87.88 93 ALA A C 1
ATOM 766 O O . ALA A 1 93 ? 17.772 10.991 -6.976 1.00 87.88 93 ALA A O 1
ATOM 767 N N . PHE A 1 94 ? 16.459 12.325 -5.741 1.00 89.44 94 PHE A N 1
ATOM 768 C CA . PHE A 1 94 ? 15.247 11.553 -5.998 1.00 89.44 94 PHE A CA 1
ATOM 769 C C . PHE A 1 94 ? 14.949 11.458 -7.499 1.00 89.44 94 PHE A C 1
ATOM 771 O O . PHE A 1 94 ? 14.848 10.359 -8.032 1.00 89.44 94 PHE A O 1
ATOM 778 N N . ARG A 1 95 ? 14.902 12.580 -8.226 1.00 86.12 95 ARG A N 1
ATOM 779 C CA . ARG A 1 95 ? 14.632 12.563 -9.678 1.00 86.12 95 ARG A CA 1
ATOM 780 C C . ARG A 1 95 ? 15.702 11.832 -10.501 1.00 86.12 95 ARG A C 1
ATOM 782 O O . ARG A 1 95 ? 15.381 11.225 -11.527 1.00 86.12 95 ARG A O 1
ATOM 789 N N . ASP A 1 96 ? 16.957 11.884 -10.061 1.00 87.19 96 ASP A N 1
ATOM 790 C CA . ASP A 1 96 ? 18.090 11.283 -10.768 1.00 87.19 96 ASP A CA 1
ATOM 791 C C . ASP A 1 96 ? 18.207 9.764 -10.509 1.00 87.19 96 ASP A C 1
ATOM 793 O O . ASP A 1 96 ? 18.613 9.024 -11.413 1.00 87.19 96 ASP A O 1
ATOM 797 N N . TYR A 1 97 ? 17.817 9.274 -9.326 1.00 84.38 97 TYR A N 1
ATOM 798 C CA . TYR A 1 97 ? 18.040 7.879 -8.915 1.00 84.38 97 TYR A CA 1
ATOM 799 C C . TYR A 1 97 ? 16.767 7.053 -8.706 1.00 84.38 97 TYR A C 1
ATOM 801 O O . TYR A 1 97 ? 16.811 5.835 -8.877 1.00 84.38 97 TYR A O 1
ATOM 809 N N . HIS A 1 98 ? 15.629 7.673 -8.390 1.00 88.00 98 HIS A N 1
ATOM 810 C CA . HIS A 1 98 ? 14.363 6.961 -8.223 1.00 88.00 98 HIS A CA 1
ATOM 811 C C . HIS A 1 98 ? 13.752 6.633 -9.587 1.00 88.00 98 HIS A C 1
ATOM 813 O O . HIS A 1 98 ? 13.310 7.514 -10.327 1.00 88.00 98 HIS A O 1
ATOM 819 N N . ARG A 1 99 ? 13.748 5.346 -9.947 1.00 88.56 99 ARG A N 1
ATOM 820 C CA . ARG A 1 99 ? 13.217 4.842 -11.232 1.00 88.56 99 ARG A CA 1
ATOM 821 C C . ARG A 1 99 ? 11.946 4.013 -11.086 1.00 88.56 99 ARG A C 1
ATOM 823 O O . ARG A 1 99 ? 11.362 3.614 -12.087 1.00 88.56 99 ARG A O 1
ATOM 830 N N . ASP A 1 100 ? 11.513 3.812 -9.851 1.00 90.25 100 ASP A N 1
ATOM 831 C CA . ASP A 1 100 ? 10.407 2.940 -9.469 1.00 90.25 100 ASP A CA 1
ATOM 832 C C . ASP A 1 100 ? 9.026 3.601 -9.649 1.00 90.25 100 ASP A C 1
ATOM 834 O O . ASP A 1 100 ? 8.008 2.978 -9.367 1.00 90.25 100 ASP A O 1
ATOM 838 N N . GLY A 1 101 ? 8.967 4.851 -10.124 1.00 91.75 101 GLY A N 1
ATOM 839 C CA . GLY A 1 101 ? 7.716 5.570 -10.384 1.00 91.75 101 GLY A CA 1
ATOM 840 C C . GLY A 1 101 ? 7.018 6.074 -9.120 1.00 91.75 101 GLY A C 1
ATOM 841 O O . GLY A 1 101 ? 7.657 6.338 -8.101 1.00 91.75 101 GLY A O 1
ATOM 842 N N . TYR A 1 102 ? 5.700 6.213 -9.191 1.00 94.81 102 TYR A N 1
ATOM 843 C CA . TYR A 1 102 ? 4.836 6.688 -8.113 1.00 94.81 102 TYR A CA 1
ATOM 844 C C . TYR A 1 102 ? 3.677 5.712 -7.877 1.00 94.81 102 TYR A C 1
ATOM 846 O O . TYR A 1 102 ? 3.180 5.102 -8.825 1.00 94.81 102 TYR A O 1
ATOM 854 N N . PRO A 1 103 ? 3.195 5.562 -6.632 1.00 95.69 103 PRO A N 1
ATOM 855 C CA . PRO A 1 103 ? 2.014 4.761 -6.351 1.00 95.69 103 PRO A CA 1
ATOM 856 C C . PRO A 1 103 ? 0.790 5.340 -7.068 1.00 95.69 103 PRO A C 1
ATOM 858 O O . PRO A 1 103 ? 0.461 6.516 -6.935 1.00 95.69 103 PRO A O 1
ATOM 861 N N . THR A 1 104 ? 0.074 4.477 -7.781 1.00 94.31 104 THR A N 1
ATOM 862 C CA . THR A 1 104 ? -1.158 4.813 -8.518 1.00 94.31 104 THR A CA 1
ATOM 863 C C . THR A 1 104 ? -2.319 5.216 -7.609 1.00 94.31 104 THR A C 1
ATOM 865 O O . THR A 1 104 ? -3.302 5.778 -8.082 1.00 94.31 104 THR A O 1
ATOM 868 N N . GLY A 1 105 ? -2.242 4.895 -6.315 1.00 93.31 105 GLY A N 1
ATOM 869 C CA . GLY A 1 105 ? -3.340 5.083 -5.366 1.00 93.31 105 GLY A CA 1
ATOM 870 C C . GLY A 1 105 ? -4.362 3.944 -5.378 1.00 93.31 105 GLY A C 1
ATOM 871 O O . GLY A 1 105 ? -5.338 4.009 -4.637 1.00 93.31 105 GLY A O 1
ATOM 872 N N . SER A 1 106 ? -4.121 2.888 -6.166 1.00 93.62 106 SER A N 1
ATOM 873 C CA . SER A 1 106 ? -4.819 1.607 -6.013 1.00 93.62 106 SER A CA 1
ATOM 874 C C . SER A 1 106 ? -4.488 0.984 -4.654 1.00 93.62 106 SER A C 1
ATOM 876 O O . SER A 1 106 ? -3.353 1.112 -4.189 1.00 93.62 106 SER A O 1
ATOM 878 N N . LEU A 1 107 ? -5.462 0.335 -4.012 1.00 96.56 107 LEU A N 1
ATOM 879 C CA . LEU A 1 107 ? -5.320 -0.184 -2.650 1.00 96.56 107 LEU A CA 1
ATOM 880 C C . LEU A 1 107 ? -5.623 -1.681 -2.609 1.00 96.56 107 LEU A C 1
ATOM 882 O O . LEU A 1 107 ? -6.764 -2.108 -2.790 1.00 96.56 107 LEU A O 1
ATOM 886 N N . PHE A 1 108 ? -4.595 -2.471 -2.317 1.00 96.31 108 PHE A N 1
ATOM 887 C CA . PHE A 1 108 ? -4.696 -3.916 -2.140 1.00 96.31 108 PHE A CA 1
ATOM 888 C C . PHE A 1 108 ? -4.216 -4.319 -0.754 1.00 96.31 108 PHE A C 1
ATOM 890 O O . PHE A 1 108 ? -3.235 -3.775 -0.247 1.00 96.31 108 PHE A O 1
ATOM 897 N N . LEU A 1 109 ? -4.886 -5.300 -0.158 1.00 96.50 109 LEU A N 1
ATOM 898 C CA . LEU A 1 109 ? -4.518 -5.868 1.131 1.00 96.50 109 LEU A CA 1
ATOM 899 C C . LEU A 1 109 ? -3.913 -7.252 0.935 1.00 96.50 109 LEU A C 1
ATOM 901 O O . LEU A 1 109 ? -4.515 -8.120 0.304 1.00 96.50 109 LEU A O 1
ATOM 905 N N . ALA A 1 110 ? -2.741 -7.478 1.510 1.00 94.62 110 ALA A N 1
ATOM 906 C CA . ALA A 1 110 ? -2.092 -8.784 1.502 1.00 94.62 110 ALA A CA 1
ATOM 907 C C . ALA A 1 110 ? -1.712 -9.196 2.923 1.00 94.62 110 ALA A C 1
ATOM 909 O O . ALA A 1 110 ? -1.400 -8.354 3.764 1.00 94.62 110 ALA A O 1
ATOM 910 N N . ARG A 1 111 ? -1.705 -10.495 3.213 1.00 91.62 111 ARG A N 1
ATOM 911 C CA . ARG A 1 111 ? -1.235 -11.010 4.502 1.00 91.62 111 ARG A CA 1
ATOM 912 C C . ARG A 1 111 ? 0.248 -10.671 4.691 1.00 91.62 111 ARG A C 1
ATOM 914 O O . ARG A 1 111 ? 1.049 -10.795 3.762 1.00 91.62 111 ARG A O 1
ATOM 921 N N . ARG A 1 112 ? 0.623 -10.275 5.912 1.00 87.19 112 ARG A N 1
ATOM 922 C CA . ARG A 1 112 ? 2.032 -10.075 6.288 1.00 87.19 112 ARG A CA 1
ATOM 923 C C . ARG A 1 112 ? 2.788 -11.404 6.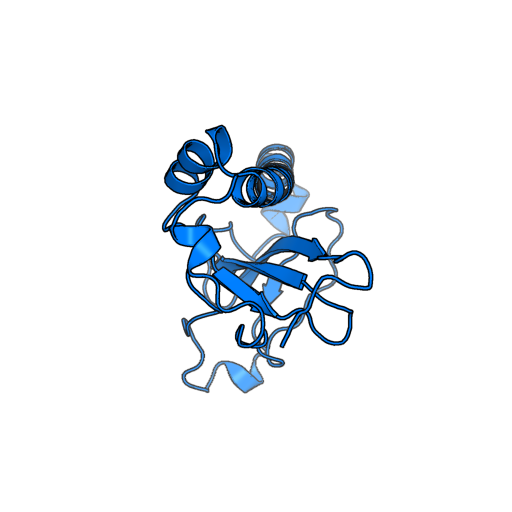245 1.00 87.19 112 ARG A C 1
ATOM 925 O O . ARG A 1 112 ? 2.285 -12.420 6.727 1.00 87.19 112 ARG A O 1
ATOM 932 N N . ARG A 1 113 ? 4.012 -11.390 5.713 1.00 76.19 113 ARG A N 1
ATOM 933 C CA . ARG A 1 113 ? 4.922 -12.538 5.820 1.00 76.19 113 ARG A CA 1
ATOM 934 C C . ARG A 1 113 ? 5.461 -12.647 7.237 1.00 76.19 113 ARG A C 1
ATOM 936 O O . A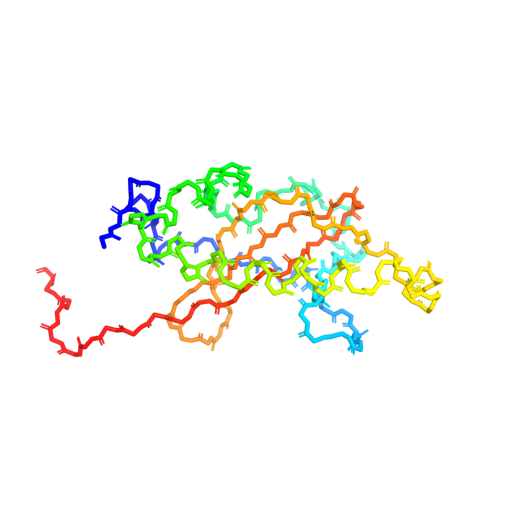RG A 1 113 ? 5.810 -11.626 7.831 1.00 76.19 113 ARG A O 1
ATOM 943 N N . ASP A 1 114 ? 5.491 -13.876 7.746 1.00 69.12 114 ASP A N 1
ATOM 944 C CA . ASP A 1 114 ? 6.270 -14.339 8.906 1.00 69.12 114 ASP A CA 1
ATOM 945 C C . ASP A 1 114 ? 6.087 -13.583 10.237 1.00 69.12 114 ASP A C 1
ATOM 947 O O . ASP A 1 114 ? 6.743 -13.893 11.227 1.00 69.12 114 ASP A O 1
ATOM 951 N N . THR A 1 115 ? 5.200 -12.586 10.299 1.00 63.31 115 THR A N 1
ATOM 952 C CA . THR A 1 115 ? 5.175 -11.597 11.383 1.00 63.31 115 THR A CA 1
ATOM 953 C C . THR A 1 115 ? 3.747 -11.236 11.783 1.00 63.31 115 THR A C 1
ATOM 955 O O . THR A 1 115 ? 3.192 -10.210 11.394 1.00 63.31 115 THR A O 1
ATOM 958 N N . GLY A 1 116 ? 3.166 -12.088 12.628 1.00 71.19 116 GLY A N 1
ATOM 959 C CA . GLY A 1 116 ? 1.957 -11.780 13.391 1.00 71.19 116 GLY A CA 1
ATOM 960 C C . GLY A 1 116 ? 0.670 -11.620 12.574 1.00 71.19 116 GLY A C 1
ATOM 961 O O . GLY A 1 116 ? 0.617 -11.831 11.363 1.00 71.19 116 GLY A O 1
ATOM 962 N N . LYS A 1 117 ? -0.409 -11.280 13.283 1.00 83.81 117 LYS A N 1
ATOM 963 C CA . LYS A 1 117 ? -1.725 -11.010 12.697 1.00 83.81 117 LYS A CA 1
ATOM 964 C C . LYS A 1 117 ? -1.771 -9.582 12.148 1.00 83.81 117 LYS A C 1
ATOM 966 O O . LYS A 1 117 ? -1.279 -8.645 12.779 1.00 83.81 117 LYS A O 1
ATOM 971 N N . GLY A 1 118 ? -2.363 -9.419 10.969 1.00 91.00 118 GLY A N 1
ATOM 972 C CA . GLY A 1 118 ? -2.439 -8.137 10.276 1.00 91.00 118 GLY A CA 1
ATOM 973 C C . GLY A 1 118 ? -2.225 -8.262 8.773 1.00 91.00 118 GLY A C 1
ATOM 974 O O . GLY A 1 118 ? -2.211 -9.364 8.220 1.00 91.00 118 GLY A O 1
ATOM 975 N N . PHE A 1 119 ? -2.047 -7.124 8.110 1.00 95.06 119 PHE A N 1
ATOM 976 C CA . PHE A 1 119 ? -1.951 -7.052 6.654 1.00 95.06 119 PHE A CA 1
ATOM 977 C C . PHE A 1 119 ? -1.059 -5.895 6.187 1.00 95.06 119 PHE A C 1
ATOM 979 O O . PHE A 1 119 ? -0.773 -4.955 6.929 1.00 95.06 119 PHE A O 1
ATOM 986 N N . LEU A 1 120 ? -0.588 -6.002 4.950 1.00 95.31 120 LEU A N 1
ATOM 987 C CA . LEU A 1 120 ? 0.101 -4.966 4.191 1.00 95.31 120 LEU A CA 1
ATOM 988 C C . LEU A 1 120 ? -0.919 -4.214 3.337 1.00 95.31 120 LEU A C 1
ATOM 990 O O . LEU A 1 120 ? -1.846 -4.831 2.815 1.00 95.31 120 LEU A O 1
ATOM 994 N N . VAL A 1 121 ? -0.710 -2.914 3.163 1.00 97.19 121 VAL A N 1
ATOM 995 C CA . VAL A 1 121 ? -1.439 -2.063 2.219 1.00 97.19 121 VAL A CA 1
ATOM 996 C C . VAL A 1 121 ? -0.509 -1.790 1.046 1.00 97.19 121 VAL A C 1
ATOM 998 O O . VAL A 1 121 ? 0.584 -1.261 1.234 1.00 97.19 121 VAL A O 1
ATOM 1001 N N . LEU A 1 122 ? -0.916 -2.180 -0.156 1.00 96.00 122 LEU A N 1
ATOM 1002 C CA . LEU A 1 122 ? -0.074 -2.174 -1.348 1.00 96.00 122 LEU A CA 1
ATOM 1003 C C . LEU A 1 122 ? -0.720 -1.366 -2.470 1.00 96.00 122 LEU A C 1
ATOM 1005 O O . LEU A 1 122 ? -1.945 -1.342 -2.597 1.00 96.00 122 LEU A O 1
ATOM 1009 N N . SER A 1 123 ? 0.114 -0.770 -3.317 1.00 95.38 123 SER A N 1
ATOM 1010 C CA . SER A 1 123 ? -0.315 -0.066 -4.525 1.00 95.38 123 SER A CA 1
ATOM 1011 C C . SER A 1 123 ? 0.575 -0.411 -5.702 1.00 95.38 123 SER A C 1
ATOM 1013 O O . SER A 1 123 ? 1.792 -0.517 -5.554 1.00 95.38 123 SER A O 1
ATOM 1015 N N . HIS A 1 124 ? -0.009 -0.551 -6.889 1.00 93.19 124 HIS A N 1
ATOM 1016 C CA . HIS A 1 124 ? 0.798 -0.592 -8.105 1.00 93.19 124 HIS A CA 1
ATOM 1017 C C . HIS A 1 124 ? 1.515 0.740 -8.308 1.00 93.19 124 HIS A C 1
ATOM 1019 O O . HIS A 1 124 ? 0.936 1.797 -8.045 1.00 93.19 124 HIS A O 1
ATOM 1025 N N . SER A 1 125 ? 2.741 0.684 -8.819 1.00 93.31 125 SER A N 1
ATOM 1026 C CA . SER A 1 125 ? 3.396 1.854 -9.393 1.00 93.31 125 SER A CA 1
ATOM 1027 C C . SER A 1 125 ? 2.816 2.191 -10.775 1.00 93.31 125 SER A C 1
ATOM 1029 O O . SER A 1 125 ? 2.294 1.317 -11.473 1.00 93.31 125 SER A O 1
ATOM 1031 N N . ASP A 1 126 ? 2.902 3.459 -11.172 1.00 91.50 126 ASP A N 1
ATOM 1032 C CA . ASP A 1 126 ? 2.674 3.909 -12.549 1.00 91.50 126 ASP A CA 1
ATOM 1033 C C . ASP A 1 126 ? 3.750 3.380 -13.522 1.00 91.50 126 ASP A C 1
ATOM 1035 O O . ASP A 1 126 ? 3.513 3.268 -14.729 1.00 91.50 126 ASP A O 1
ATOM 1039 N N . VAL A 1 127 ? 4.904 2.967 -12.991 1.00 84.50 127 VAL A N 1
ATOM 1040 C CA . VAL A 1 127 ? 5.950 2.228 -13.696 1.00 84.50 127 VAL A CA 1
ATOM 1041 C C . VAL A 1 127 ? 5.746 0.721 -13.505 1.00 84.50 127 VAL A C 1
ATOM 1043 O O . VAL A 1 127 ? 5.488 0.216 -12.414 1.00 84.50 127 VAL A O 1
ATOM 1046 N N . ARG A 1 128 ? 5.858 -0.037 -14.602 1.00 76.19 128 ARG A N 1
ATOM 1047 C CA . ARG A 1 128 ? 5.628 -1.491 -14.599 1.00 76.19 128 ARG A CA 1
ATOM 1048 C C . ARG A 1 128 ? 6.643 -2.230 -13.723 1.00 76.19 128 ARG A C 1
ATOM 1050 O O . ARG A 1 128 ? 7.815 -1.879 -13.704 1.00 76.19 128 ARG A O 1
ATOM 1057 N N . ASP A 1 129 ? 6.189 -3.340 -13.138 1.00 83.94 129 ASP A N 1
ATOM 1058 C CA . ASP A 1 129 ? 6.965 -4.295 -12.326 1.00 83.94 129 ASP A CA 1
ATOM 1059 C C . ASP A 1 129 ? 7.351 -3.822 -10.907 1.00 83.94 129 ASP A C 1
ATOM 1061 O O . ASP A 1 129 ? 8.018 -4.567 -10.187 1.00 83.94 129 ASP A O 1
ATOM 1065 N N . THR A 1 130 ? 6.850 -2.661 -10.474 1.00 90.94 130 THR A N 1
ATOM 1066 C CA . THR A 1 130 ? 7.025 -2.138 -9.112 1.00 90.94 130 THR A CA 1
ATOM 1067 C C . THR A 1 130 ? 5.694 -2.073 -8.360 1.00 90.94 130 THR A C 1
ATOM 1069 O O . THR A 1 130 ? 4.644 -1.718 -8.904 1.00 90.94 130 THR A O 1
ATOM 1072 N N . VAL A 1 131 ? 5.749 -2.398 -7.073 1.00 93.25 131 VAL A N 1
ATOM 1073 C CA . VAL A 1 131 ? 4.661 -2.267 -6.100 1.00 93.25 131 VAL A CA 1
ATOM 1074 C C . VAL A 1 131 ? 5.161 -1.430 -4.934 1.00 93.25 131 VAL A C 1
ATOM 1076 O O . VAL A 1 131 ? 6.260 -1.662 -4.454 1.00 93.25 131 VAL A O 1
ATOM 1079 N N . PHE A 1 132 ? 4.373 -0.488 -4.437 1.00 95.56 132 PHE A N 1
ATOM 1080 C CA . PHE A 1 132 ? 4.714 0.261 -3.231 1.00 95.56 132 PHE A CA 1
ATOM 1081 C C . PHE A 1 132 ? 3.992 -0.305 -2.016 1.00 95.56 132 PHE A C 1
ATOM 1083 O O . PHE A 1 132 ? 2.795 -0.597 -2.075 1.00 95.56 132 PHE A O 1
ATOM 1090 N N . LEU A 1 133 ? 4.716 -0.411 -0.904 1.00 95.44 133 LEU A N 1
ATOM 1091 C CA . LEU A 1 133 ? 4.115 -0.602 0.409 1.00 95.44 133 LEU A CA 1
ATOM 1092 C C . LEU A 1 133 ? 3.657 0.746 0.948 1.00 95.44 133 LEU A C 1
ATOM 1094 O O . LEU A 1 133 ? 4.468 1.621 1.223 1.00 95.44 133 LEU A O 1
ATOM 1098 N N . LEU A 1 134 ? 2.344 0.887 1.099 1.00 97.38 134 LEU A N 1
ATOM 1099 C CA . LEU A 1 134 ? 1.713 2.081 1.650 1.00 97.38 134 LEU A CA 1
ATOM 1100 C C . LEU A 1 134 ? 1.516 2.005 3.168 1.00 97.38 134 LEU A C 1
ATOM 1102 O O . LEU A 1 134 ? 1.194 3.004 3.797 1.00 97.38 134 LEU A O 1
ATOM 1106 N N . GLY A 1 135 ? 1.670 0.825 3.767 1.00 95.81 135 GLY A N 1
ATOM 1107 C CA . GLY A 1 135 ? 1.552 0.652 5.210 1.00 95.81 135 GLY A CA 1
ATOM 1108 C C . GLY A 1 135 ? 1.507 -0.808 5.635 1.00 95.81 135 GLY A C 1
ATOM 1109 O O . GLY A 1 135 ? 1.193 -1.696 4.844 1.00 95.81 135 GLY A O 1
ATOM 1110 N N . ALA A 1 136 ? 1.792 -1.059 6.909 1.00 94.00 136 ALA A N 1
ATOM 1111 C CA . ALA A 1 136 ? 1.635 -2.367 7.533 1.00 94.00 136 ALA A CA 1
ATOM 1112 C C . ALA A 1 136 ? 0.807 -2.215 8.811 1.00 94.00 136 ALA A C 1
ATOM 1114 O O . ALA A 1 136 ? 1.205 -1.511 9.736 1.00 94.00 136 ALA A O 1
ATOM 1115 N N . ILE A 1 137 ? -0.341 -2.887 8.866 1.00 94.12 137 ILE A N 1
ATOM 1116 C CA . ILE A 1 137 ? -1.273 -2.810 9.991 1.00 94.12 137 ILE A CA 1
ATOM 1117 C C . ILE A 1 137 ? -1.156 -4.094 10.808 1.00 94.12 137 ILE A C 1
ATOM 1119 O O . ILE A 1 137 ? -1.357 -5.193 10.289 1.00 94.12 137 ILE A O 1
ATOM 1123 N N . GLY A 1 138 ? -0.807 -3.959 12.087 1.00 90.56 138 GLY A N 1
ATOM 1124 C CA . GLY A 1 138 ? -0.862 -5.043 13.065 1.00 90.56 138 GLY A CA 1
ATOM 1125 C C . GLY A 1 138 ? -2.227 -5.080 13.742 1.00 90.56 138 GLY A C 1
ATOM 1126 O O . GLY A 1 138 ? -2.735 -4.041 14.154 1.00 90.56 138 GLY A O 1
ATOM 1127 N N . LEU A 1 139 ? -2.812 -6.269 13.867 1.00 84.06 139 LEU A N 1
ATOM 1128 C CA . LEU A 1 139 ? -4.075 -6.463 14.575 1.00 84.06 139 LEU A CA 1
ATOM 1129 C C . LEU A 1 139 ? -3.813 -7.260 15.850 1.00 84.06 139 LEU A C 1
ATOM 1131 O O . LEU A 1 139 ? -3.210 -8.332 15.807 1.00 84.06 139 LEU A O 1
ATOM 1135 N N . ALA A 1 140 ? -4.294 -6.743 16.975 1.00 81.06 140 ALA A N 1
ATOM 1136 C CA . ALA A 1 140 ? -4.296 -7.439 18.250 1.00 81.06 140 ALA A CA 1
ATOM 1137 C C . ALA A 1 140 ? -5.740 -7.566 18.731 1.00 81.06 140 ALA A C 1
ATOM 1139 O O . ALA A 1 140 ? -6.497 -6.596 18.719 1.00 81.06 140 ALA A O 1
ATOM 1140 N N . VAL A 1 141 ? -6.115 -8.768 19.155 1.00 70.94 141 VAL A N 1
ATOM 1141 C CA . VAL A 1 141 ? -7.386 -9.017 19.833 1.00 70.94 141 VAL A CA 1
ATOM 1142 C C . VAL A 1 141 ? -7.090 -9.317 21.300 1.00 70.94 141 VAL A C 1
ATOM 1144 O O . VAL A 1 141 ? -6.144 -10.057 21.573 1.00 70.94 141 VAL A O 1
ATOM 1147 N N . PRO A 1 142 ? -7.857 -8.765 22.255 1.00 68.12 142 PRO A N 1
ATOM 1148 C CA . PRO A 1 142 ? -7.783 -9.212 23.639 1.00 68.12 142 PRO A CA 1
ATOM 1149 C C . PRO A 1 142 ? -8.061 -10.718 23.708 1.00 68.12 142 PRO A C 1
ATOM 1151 O O . PRO A 1 142 ? -9.002 -11.198 23.063 1.00 68.12 142 PRO A O 1
ATOM 1154 N N . GLU A 1 143 ? -7.267 -11.462 24.480 1.00 56.66 143 GLU A N 1
ATOM 1155 C CA . GLU A 1 143 ? -7.550 -12.875 24.748 1.00 56.66 143 GLU A CA 1
ATOM 1156 C C . GLU A 1 143 ? -8.995 -13.031 25.263 1.00 56.66 143 GLU A C 1
ATOM 1158 O O . GLU A 1 143 ? -9.449 -12.280 26.127 1.00 56.66 143 GLU A O 1
ATOM 1163 N N . GLY A 1 144 ? -9.746 -13.984 24.694 1.00 55.94 144 GLY A N 1
ATOM 1164 C CA . GLY A 1 144 ? -11.100 -14.333 25.149 1.00 55.94 144 GLY A CA 1
ATOM 1165 C C . GLY A 1 144 ? -12.286 -13.853 24.296 1.00 55.94 144 GLY A C 1
ATOM 1166 O O . GLY A 1 144 ? -13.427 -14.061 24.709 1.00 55.94 144 GLY A O 1
ATOM 1167 N N . LYS A 1 145 ? -12.077 -13.254 23.110 1.00 50.03 145 LYS A N 1
ATOM 1168 C CA . LYS A 1 145 ? -13.179 -12.878 22.186 1.00 50.03 145 LYS A CA 1
ATOM 1169 C C . LYS A 1 145 ? -13.167 -13.521 20.791 1.00 50.03 145 LYS A C 1
ATOM 1171 O O . LYS A 1 145 ? -13.971 -13.128 19.953 1.00 50.03 145 LYS A O 1
ATOM 1176 N N . MET A 1 146 ? -12.364 -14.556 20.548 1.00 41.44 146 MET A N 1
ATOM 1177 C CA . MET A 1 146 ? -12.656 -15.501 19.459 1.00 41.44 146 MET A CA 1
ATOM 1178 C C . MET A 1 146 ? -13.547 -16.609 20.020 1.00 41.44 146 MET A C 1
ATOM 1180 O O . MET A 1 146 ? -13.061 -17.618 20.523 1.00 41.44 146 MET A O 1
ATOM 1184 N N . ARG A 1 147 ? -14.864 -16.378 20.012 1.00 38.62 147 ARG A N 1
ATOM 1185 C CA . ARG A 1 147 ? -15.828 -17.471 20.166 1.00 38.62 147 ARG A CA 1
ATOM 1186 C C . ARG A 1 147 ? -15.957 -18.156 18.807 1.00 38.62 147 ARG A C 1
ATOM 1188 O O . ARG A 1 147 ? -16.316 -17.489 17.839 1.00 38.62 147 ARG A O 1
ATOM 1195 N N . MET A 1 148 ? -15.580 -19.436 18.778 1.00 35.44 148 MET A N 1
ATOM 1196 C CA . MET A 1 148 ? -15.992 -20.401 17.755 1.00 35.44 148 MET A CA 1
ATOM 1197 C C . MET A 1 148 ? -17.516 -20.484 17.673 1.00 35.44 148 MET A C 1
ATOM 1199 O O . MET A 1 148 ? -18.164 -20.274 18.728 1.00 35.44 148 MET A O 1
#

Nearest PDB structures (foldseek):
  3mfd-assembly1_A  TM=2.443E-01  e=2.905E+00  Bacillus subtilis
  7qla-assembly1_A  TM=2.652E-01  e=6.692E+00  Thermochaetoides thermophila
  8afk-assembly1_A  TM=3.004E-01  e=9.014E+00  Rhodopseudomonas palustris CGA009
  1xp4-assembly3_C  TM=2.583E-01  e=7.539E+00  Streptococcus pneumoniae R6

Solvent-accessible surface area (backbone atoms only — not comparable to full-atom values): 8566 Å² total; per-residue (Å²): 92,74,45,70,75,66,68,69,53,55,79,95,70,44,40,66,55,65,84,55,47,45,68,71,95,66,95,56,93,48,66,44,55,29,38,54,36,78,84,49,67,80,44,87,61,77,86,50,83,68,29,46,78,59,48,82,32,59,65,58,34,57,62,45,26,77,64,8,54,64,42,35,59,52,46,58,35,35,49,52,27,54,49,48,51,62,70,40,62,80,38,63,67,46,65,75,68,62,78,59,65,49,67,66,44,39,40,23,35,15,30,45,77,100,61,74,54,46,32,31,35,33,19,48,25,77,30,87,65,27,33,30,48,35,39,75,49,79,57,84,77,73,92,91,72,85,77,129

Sequence (148 aa):
MLCSVCLDIPFDNLPEFPQTYYTPWVSWKYIIPYNLDYRARSSRQRGGVLGFPHHPDLQALRISAADCDLCRLILEQVDLVFDEFRAVHNDRAFRDYHRDGYPTGSLFLARRRDTGKGFLVLSHSDVRDTVFLLGAIGLAVPEGKMRM

Foldseek 3Di:
DADPLRVPDPQVPKAAQDPQWDWDDDPDDAWTKTFGHPVCVPPPCWVDQRIAFGDQFLVSLVVRLVPHVVSVVLNVLLVVNVVSCVVCVPPPCCVVPPPQADFPRGWHWGADPPDAGWTWTWGHHPDIRMITTSDTDHDDDPPPPPDD

Mean predicted aligned error: 7.53 Å

Radius of gyration: 16.06 Å; Cα contacts (8 Å, |Δi|>4): 242; chains: 1; bounding box: 38×39×43 Å

pLDDT: mean 87.46, std 13.53, range [35.44, 98.56]